Protein AF-A0A945MG89-F1 (afdb_monomer_lite)

Sequence (113 aa):
DLLFLIFNNNDFYAGGWWTMLFALVASAAAIATGIIDDTLIGHLGSVYPLWLNHGLVQLFSCILFLTLFLWRTKDKSIFYDNLKKRVYTATALIGIVILYYGGHLGAELAGRV

Radius of gyration: 16.25 Å; chains: 1; bounding box: 40×23×42 Å

Structure (mmCIF, N/CA/C/O backbone):
data_AF-A0A945MG89-F1
#
_entry.id   AF-A0A945MG89-F1
#
loop_
_atom_site.group_PDB
_atom_site.id
_atom_site.type_symbol
_atom_site.label_atom_id
_atom_site.label_alt_id
_atom_site.label_comp_id
_atom_site.label_asym_id
_atom_site.label_entity_id
_atom_site.label_seq_id
_atom_site.pdbx_PDB_ins_code
_atom_site.Cartn_x
_atom_site.Cartn_y
_atom_site.Cartn_z
_atom_site.occupancy
_atom_site.B_iso_or_equiv
_atom_site.auth_seq_id
_atom_site.auth_comp_id
_atom_site.auth_asym_id
_atom_site.auth_atom_id
_atom_site.pdbx_PDB_model_num
ATOM 1 N N . ASP A 1 1 ? -10.082 -5.544 5.012 1.00 92.12 1 ASP A N 1
ATOM 2 C CA . ASP A 1 1 ? -10.677 -4.371 5.695 1.00 92.12 1 ASP A CA 1
ATOM 3 C C . ASP A 1 1 ? -12.171 -4.218 5.474 1.00 92.12 1 ASP A C 1
ATOM 5 O O . ASP A 1 1 ? -12.888 -4.197 6.463 1.00 92.12 1 ASP A O 1
ATOM 9 N N . LEU A 1 2 ? -12.677 -4.203 4.235 1.00 94.88 2 LEU A N 1
ATOM 10 C CA . LEU A 1 2 ? -14.132 -4.143 3.999 1.00 94.88 2 LEU A CA 1
ATOM 11 C C . LEU A 1 2 ? -14.909 -5.261 4.719 1.00 94.88 2 LEU A C 1
ATOM 13 O O . LEU A 1 2 ? -15.943 -4.989 5.315 1.00 94.88 2 LEU A O 1
ATOM 17 N N . LEU A 1 3 ? -14.373 -6.488 4.757 1.00 96.56 3 LEU A N 1
ATOM 18 C CA . LEU A 1 3 ? -14.975 -7.594 5.515 1.00 96.56 3 LEU A CA 1
ATOM 19 C C . LEU A 1 3 ? -15.111 -7.283 7.014 1.00 96.56 3 LEU A C 1
ATOM 21 O O . LEU A 1 3 ? -16.147 -7.567 7.605 1.00 96.56 3 LEU A O 1
ATOM 25 N N . PHE A 1 4 ? -14.108 -6.644 7.626 1.00 96.31 4 PHE A N 1
ATOM 26 C CA . PHE A 1 4 ? -14.219 -6.190 9.013 1.00 96.31 4 PHE A CA 1
ATOM 27 C C . PHE A 1 4 ? -15.304 -5.118 9.154 1.00 96.31 4 PHE A C 1
ATOM 29 O O . PHE A 1 4 ? -16.110 -5.190 10.069 1.00 96.31 4 PHE A O 1
ATOM 36 N N . LEU A 1 5 ? -15.368 -4.160 8.227 1.00 94.75 5 LEU A N 1
ATOM 37 C CA . LEU A 1 5 ? -16.364 -3.087 8.265 1.00 94.75 5 LEU A CA 1
ATOM 38 C C . LEU A 1 5 ? -17.809 -3.579 8.095 1.00 94.75 5 LEU A C 1
ATOM 40 O O . LEU A 1 5 ? -18.715 -2.962 8.645 1.00 94.75 5 LEU A O 1
ATOM 44 N N . ILE A 1 6 ? -18.022 -4.663 7.344 1.00 96.75 6 ILE A N 1
ATOM 45 C CA . ILE A 1 6 ? -19.347 -5.251 7.098 1.00 96.75 6 ILE A CA 1
ATOM 46 C C . ILE A 1 6 ? -19.760 -6.177 8.247 1.00 96.75 6 ILE A C 1
ATOM 48 O O . ILE A 1 6 ? -20.884 -6.090 8.732 1.00 96.75 6 ILE A O 1
ATOM 52 N N . PHE A 1 7 ? -18.862 -7.065 8.679 1.00 96.88 7 PHE A N 1
ATOM 53 C CA . PHE A 1 7 ? -19.195 -8.138 9.623 1.00 96.88 7 PHE A CA 1
ATOM 54 C C . PHE A 1 7 ? -18.796 -7.844 11.073 1.00 96.88 7 PHE A C 1
ATOM 56 O O . PHE A 1 7 ? -19.182 -8.591 11.967 1.00 96.88 7 PHE A O 1
ATOM 63 N N . ASN A 1 8 ? -18.009 -6.794 11.318 1.00 94.38 8 ASN A N 1
ATOM 64 C CA . ASN A 1 8 ? -17.486 -6.410 12.633 1.00 94.38 8 ASN A CA 1
ATOM 65 C C . ASN A 1 8 ? -16.802 -7.564 13.402 1.00 94.38 8 ASN A C 1
ATOM 67 O O . ASN A 1 8 ? -16.893 -7.657 14.624 1.00 94.38 8 ASN A O 1
ATOM 71 N N . ASN A 1 9 ? -16.124 -8.465 12.681 1.00 95.69 9 ASN A N 1
ATOM 72 C CA . ASN A 1 9 ? -15.406 -9.606 13.255 1.00 95.69 9 ASN A CA 1
ATOM 73 C C . ASN A 1 9 ? -13.893 -9.326 13.322 1.00 95.69 9 ASN A C 1
ATOM 75 O O . ASN A 1 9 ? -13.251 -9.078 12.298 1.00 95.69 9 ASN A O 1
ATOM 79 N N . ASN A 1 10 ? -13.316 -9.426 14.522 1.00 93.94 10 ASN A N 1
ATOM 80 C CA . ASN A 1 10 ? -11.894 -9.191 14.787 1.00 93.94 10 ASN A CA 1
ATOM 81 C C . ASN A 1 10 ? -10.939 -10.101 13.992 1.00 93.94 10 ASN A C 1
ATOM 83 O O . ASN A 1 10 ? -9.811 -9.690 13.722 1.00 93.94 10 ASN A O 1
ATOM 87 N N . ASP A 1 11 ? -11.378 -11.272 13.533 1.00 97.06 11 ASP A N 1
ATOM 88 C CA . ASP A 1 11 ? -10.574 -12.126 12.654 1.00 97.06 11 ASP A CA 1
ATOM 89 C C . ASP A 1 11 ? -10.355 -11.464 11.289 1.00 97.06 11 ASP A C 1
ATOM 91 O O . ASP A 1 11 ? -9.245 -11.475 10.758 1.00 97.06 11 ASP A O 1
ATOM 95 N N . PHE A 1 12 ? -11.371 -10.786 10.739 1.00 96.88 12 PHE A N 1
ATOM 96 C CA . PHE A 1 12 ? -11.215 -9.993 9.514 1.00 96.88 12 PHE A CA 1
ATOM 97 C C . PHE A 1 12 ? -10.364 -8.745 9.739 1.00 96.88 12 PHE A C 1
ATOM 99 O O . PHE A 1 12 ? -9.691 -8.285 8.810 1.00 96.88 12 PHE A O 1
ATOM 106 N N . TYR A 1 13 ? -10.367 -8.200 10.960 1.00 94.69 13 TYR A N 1
ATOM 107 C CA . TYR A 1 13 ? -9.440 -7.139 11.334 1.00 94.69 13 TYR A CA 1
ATOM 108 C C . TYR A 1 13 ? -8.002 -7.663 11.283 1.00 94.69 13 TYR A C 1
ATOM 110 O O . TYR A 1 13 ? -7.181 -7.122 10.546 1.00 94.69 13 TYR A O 1
ATOM 118 N N . ALA A 1 14 ? -7.693 -8.747 11.996 1.00 96.19 14 ALA A N 1
ATOM 119 C CA . ALA A 1 14 ? -6.361 -9.346 11.987 1.00 96.19 14 ALA A CA 1
ATOM 120 C C . ALA A 1 14 ? -5.940 -9.779 10.571 1.00 96.19 14 ALA A C 1
ATOM 122 O O . ALA A 1 14 ? -4.842 -9.449 10.123 1.00 96.19 14 ALA A O 1
ATOM 123 N N . GLY A 1 15 ? -6.835 -10.431 9.826 1.00 97.50 15 GLY A N 1
ATOM 124 C CA . GLY A 1 15 ? -6.593 -10.878 8.456 1.00 97.50 15 GLY A CA 1
ATOM 125 C C . GLY A 1 15 ? -6.267 -9.733 7.498 1.00 97.50 15 GLY A C 1
ATOM 126 O O . GLY A 1 15 ? -5.343 -9.849 6.694 1.00 97.50 15 GLY A O 1
ATOM 127 N N . GLY A 1 16 ? -6.953 -8.590 7.615 1.00 96.81 16 GLY A N 1
ATOM 128 C CA . GLY A 1 16 ? -6.630 -7.397 6.828 1.00 96.81 16 GLY A CA 1
ATOM 129 C C . GLY A 1 16 ? -5.225 -6.857 7.110 1.00 96.81 16 GLY A C 1
ATOM 130 O O . GLY A 1 16 ? -4.523 -6.459 6.182 1.00 96.81 16 GLY A O 1
ATOM 131 N N . TRP A 1 17 ? -4.788 -6.897 8.372 1.00 97.69 17 TRP A N 1
ATOM 132 C CA . TRP A 1 17 ? -3.443 -6.464 8.754 1.00 97.69 17 TRP A CA 1
ATOM 133 C C . TRP A 1 17 ? -2.369 -7.401 8.186 1.00 97.69 17 TRP A C 1
ATOM 135 O O . TRP A 1 17 ? -1.420 -6.931 7.561 1.00 97.69 17 TRP A O 1
ATOM 145 N N . TRP A 1 18 ? -2.554 -8.720 8.324 1.00 98.38 18 TRP A N 1
ATOM 146 C CA . TRP A 1 18 ? -1.632 -9.719 7.770 1.00 98.38 18 TRP A CA 1
ATOM 147 C C . TRP A 1 18 ? -1.555 -9.659 6.247 1.00 98.38 18 TRP A C 1
ATOM 149 O O . TRP A 1 18 ? -0.462 -9.699 5.691 1.00 98.38 18 TRP A O 1
ATOM 159 N N . THR A 1 19 ? -2.695 -9.491 5.572 1.00 97.94 19 THR A N 1
ATOM 160 C CA . THR A 1 19 ? -2.741 -9.328 4.110 1.00 97.94 19 THR A CA 1
ATOM 161 C C . THR A 1 19 ? -1.887 -8.142 3.669 1.00 97.94 19 THR A C 1
ATOM 163 O O . THR A 1 19 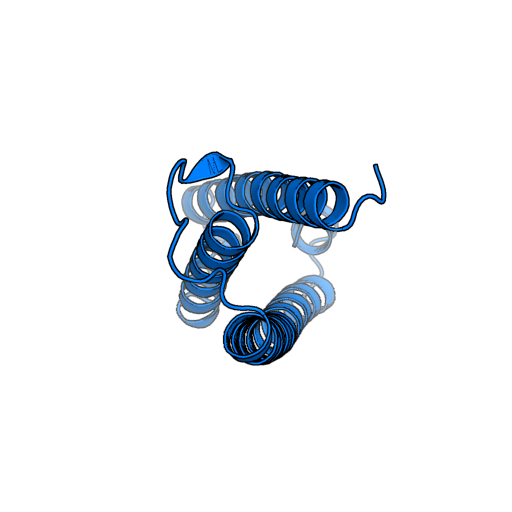? -1.108 -8.259 2.728 1.00 97.94 19 THR A O 1
ATOM 166 N N . MET A 1 20 ? -1.987 -7.011 4.373 1.00 97.75 20 MET A N 1
ATOM 167 C CA . MET A 1 20 ? -1.204 -5.820 4.052 1.00 97.75 20 MET A CA 1
ATOM 168 C C . MET A 1 20 ? 0.295 -6.022 4.306 1.00 97.75 20 MET A C 1
ATOM 170 O O . MET A 1 20 ? 1.104 -5.609 3.479 1.00 97.75 20 MET A O 1
ATOM 174 N N . LEU A 1 21 ? 0.675 -6.705 5.392 1.00 98.50 21 LEU A N 1
ATOM 175 C CA . LEU A 1 21 ? 2.074 -7.053 5.651 1.00 98.50 21 LEU A CA 1
ATOM 176 C C . LEU A 1 21 ? 2.648 -7.942 4.539 1.00 98.50 21 LEU A C 1
ATOM 178 O O . LEU A 1 21 ? 3.704 -7.632 3.992 1.00 98.50 21 LEU A O 1
ATOM 182 N N . PHE A 1 22 ? 1.953 -9.025 4.182 1.00 98.50 22 PHE A N 1
ATOM 183 C CA . PHE A 1 22 ? 2.411 -9.930 3.125 1.00 98.50 22 PHE A CA 1
ATOM 184 C C . PHE A 1 22 ? 2.478 -9.235 1.766 1.00 98.50 22 PHE A C 1
ATOM 186 O O . PHE A 1 22 ? 3.440 -9.450 1.033 1.00 98.50 22 PHE A O 1
ATOM 193 N N . ALA A 1 23 ? 1.521 -8.356 1.456 1.00 97.38 23 ALA A N 1
ATOM 194 C CA . ALA A 1 23 ? 1.568 -7.541 0.249 1.00 97.38 23 ALA A CA 1
ATOM 195 C C . ALA A 1 23 ? 2.809 -6.634 0.220 1.00 97.38 23 ALA A C 1
ATOM 197 O O . ALA A 1 23 ? 3.465 -6.547 -0.809 1.00 97.38 23 ALA A O 1
ATOM 198 N N . LEU A 1 24 ? 3.182 -6.000 1.338 1.00 98.38 24 LEU A N 1
ATOM 199 C CA . LEU A 1 24 ? 4.390 -5.168 1.412 1.00 98.38 24 LEU A CA 1
ATOM 200 C C . LEU A 1 24 ? 5.680 -5.985 1.267 1.00 98.38 24 LEU A C 1
ATOM 202 O O . LEU A 1 24 ? 6.594 -5.553 0.568 1.00 98.38 24 LEU A O 1
ATOM 206 N N . VAL A 1 25 ? 5.750 -7.172 1.877 1.00 98.38 25 VAL A N 1
ATOM 207 C CA . VAL A 1 25 ? 6.892 -8.090 1.711 1.00 98.38 25 VAL A CA 1
ATOM 208 C C . VAL A 1 25 ? 7.009 -8.553 0.256 1.00 98.38 25 VAL A C 1
ATOM 210 O O . VAL A 1 25 ? 8.097 -8.512 -0.317 1.00 98.38 25 VAL A O 1
ATOM 213 N N . ALA A 1 26 ? 5.893 -8.940 -0.366 1.00 97.69 26 ALA A N 1
ATOM 214 C CA . ALA A 1 26 ? 5.858 -9.329 -1.772 1.00 97.69 26 ALA A CA 1
ATOM 215 C C . ALA A 1 26 ? 6.252 -8.164 -2.694 1.00 97.69 26 ALA A C 1
ATOM 217 O O . ALA A 1 26 ? 7.054 -8.352 -3.604 1.00 97.69 26 ALA A O 1
ATOM 218 N N . SER A 1 27 ? 5.764 -6.951 -2.422 1.00 96.19 27 SER A N 1
ATOM 219 C CA . SER A 1 27 ? 6.149 -5.743 -3.157 1.00 96.19 27 SER A CA 1
ATOM 220 C C . SER A 1 27 ? 7.641 -5.448 -3.035 1.00 96.19 27 SER A C 1
ATOM 222 O O . SER A 1 27 ? 8.262 -5.105 -4.033 1.00 96.19 27 SER A O 1
ATOM 224 N N . ALA A 1 28 ? 8.250 -5.629 -1.860 1.00 96.06 28 ALA A N 1
ATOM 225 C CA . ALA A 1 28 ? 9.693 -5.459 -1.700 1.00 96.06 28 ALA A CA 1
ATOM 226 C C . ALA A 1 28 ? 10.487 -6.451 -2.570 1.00 96.06 28 ALA A C 1
ATOM 228 O O . ALA A 1 28 ? 11.446 -6.055 -3.231 1.00 96.06 28 ALA A O 1
ATOM 229 N N . ALA A 1 29 ? 10.059 -7.717 -2.627 1.00 96.25 29 ALA A N 1
ATOM 230 C CA . ALA A 1 29 ? 10.661 -8.713 -3.513 1.00 96.25 29 ALA A CA 1
ATOM 231 C C . ALA A 1 29 ? 10.456 -8.370 -5.002 1.00 96.25 29 ALA A C 1
ATOM 233 O O . ALA A 1 29 ? 11.391 -8.481 -5.795 1.00 96.25 29 ALA A O 1
ATOM 234 N N . ALA A 1 30 ? 9.264 -7.902 -5.382 1.00 93.06 30 ALA A N 1
ATOM 235 C CA . ALA A 1 30 ? 8.959 -7.464 -6.745 1.00 93.06 30 ALA A CA 1
ATOM 236 C C . ALA A 1 30 ? 9.800 -6.245 -7.166 1.00 93.06 30 ALA A C 1
ATOM 238 O O . ALA A 1 30 ? 10.346 -6.220 -8.261 1.00 93.06 30 ALA A O 1
ATOM 239 N N . ILE A 1 31 ? 9.972 -5.262 -6.278 1.00 91.81 31 ILE A N 1
ATOM 240 C CA . ILE A 1 31 ? 10.830 -4.094 -6.520 1.00 91.81 31 ILE A CA 1
ATOM 241 C C . ILE A 1 31 ? 12.288 -4.531 -6.675 1.00 91.81 31 ILE A C 1
ATOM 243 O O . ILE A 1 31 ? 12.952 -4.108 -7.616 1.00 91.81 31 ILE A O 1
ATOM 247 N N . ALA A 1 32 ? 12.791 -5.392 -5.785 1.00 91.62 32 ALA A N 1
ATOM 248 C CA . ALA A 1 32 ? 14.168 -5.873 -5.859 1.00 91.62 32 ALA A CA 1
ATOM 249 C C . ALA A 1 32 ? 14.439 -6.624 -7.172 1.00 91.62 32 ALA A C 1
ATOM 251 O O . ALA A 1 32 ? 15.438 -6.363 -7.836 1.00 91.62 32 ALA A O 1
ATOM 252 N N . THR A 1 33 ? 13.533 -7.520 -7.568 1.00 90.56 33 THR A N 1
ATOM 253 C CA . THR A 1 33 ? 13.649 -8.266 -8.830 1.00 90.56 33 THR A CA 1
ATOM 254 C C . THR A 1 33 ? 13.507 -7.363 -10.054 1.00 90.56 33 THR A C 1
ATOM 256 O O . THR A 1 33 ? 14.291 -7.512 -10.985 1.00 90.56 33 THR A O 1
ATOM 259 N N . GLY A 1 34 ? 12.605 -6.377 -10.027 1.00 86.56 34 GLY A N 1
ATOM 260 C CA . GLY A 1 34 ? 12.481 -5.371 -11.083 1.00 86.56 34 GLY A CA 1
ATOM 261 C C . GLY A 1 34 ? 13.741 -4.517 -11.248 1.00 86.56 34 GLY A C 1
ATOM 262 O O . GLY A 1 34 ? 14.176 -4.294 -12.367 1.00 86.56 34 GLY A O 1
ATOM 263 N N . ILE A 1 35 ? 14.383 -4.101 -10.149 1.00 85.25 35 ILE A N 1
ATOM 264 C CA . ILE A 1 35 ? 15.661 -3.369 -10.206 1.00 85.25 35 ILE A CA 1
ATOM 265 C C . ILE A 1 35 ? 16.769 -4.250 -10.795 1.00 85.25 35 ILE A C 1
ATOM 267 O O . ILE A 1 35 ? 17.549 -3.769 -11.609 1.00 85.25 35 ILE A O 1
ATOM 271 N N . ILE A 1 36 ? 16.853 -5.527 -10.404 1.00 85.69 36 ILE A N 1
ATOM 272 C CA . ILE A 1 36 ? 17.852 -6.457 -10.955 1.00 85.69 36 ILE A CA 1
ATOM 273 C C . ILE A 1 36 ? 17.663 -6.609 -12.470 1.00 85.69 36 ILE A C 1
ATOM 275 O O . ILE A 1 36 ? 18.635 -6.496 -13.215 1.00 85.69 36 ILE A O 1
ATOM 279 N N . ASP A 1 37 ? 16.429 -6.813 -12.927 1.00 82.00 37 ASP A N 1
ATOM 280 C CA . ASP A 1 37 ? 16.106 -6.905 -14.355 1.00 82.00 37 ASP A CA 1
ATOM 281 C C . ASP A 1 37 ? 16.472 -5.611 -15.105 1.00 82.00 37 ASP A C 1
ATOM 283 O O . ASP A 1 37 ? 17.157 -5.631 -16.127 1.00 82.00 37 ASP A O 1
ATOM 287 N N . ASP A 1 38 ? 16.138 -4.459 -14.525 1.00 76.88 38 ASP A N 1
ATOM 288 C CA . ASP A 1 38 ? 16.433 -3.150 -15.106 1.00 76.88 38 ASP A CA 1
ATOM 289 C C . ASP A 1 38 ? 17.948 -2.854 -15.165 1.00 76.88 38 ASP A C 1
ATOM 291 O O . ASP A 1 38 ? 18.443 -2.266 -16.126 1.00 76.88 38 ASP A O 1
ATOM 295 N N . THR A 1 39 ? 18.744 -3.337 -14.202 1.00 70.56 39 THR A N 1
ATOM 296 C CA . THR A 1 39 ? 20.217 -3.248 -14.289 1.00 70.56 39 THR A CA 1
ATOM 297 C C . THR A 1 39 ? 20.816 -4.091 -15.417 1.00 70.56 39 THR A C 1
ATOM 299 O O . THR A 1 39 ? 21.918 -3.785 -15.874 1.00 70.56 39 THR A O 1
ATOM 302 N N . LEU A 1 40 ? 20.110 -5.127 -15.882 1.00 68.62 40 LEU A N 1
ATOM 303 C CA . LEU A 1 40 ? 20.539 -5.981 -16.991 1.00 68.62 40 LEU A CA 1
ATOM 304 C C . LEU A 1 40 ? 20.121 -5.411 -18.356 1.00 68.62 40 LEU A C 1
ATOM 306 O O . LEU A 1 40 ? 20.865 -5.564 -19.324 1.00 68.62 40 LEU A O 1
ATOM 310 N N . ILE A 1 41 ? 18.956 -4.755 -18.435 1.00 63.28 41 ILE A N 1
ATOM 311 C CA . ILE A 1 41 ? 18.343 -4.289 -19.695 1.00 63.28 41 ILE A CA 1
ATOM 312 C C . ILE A 1 41 ? 18.539 -2.771 -19.930 1.00 63.28 41 ILE A C 1
ATOM 314 O O . ILE A 1 41 ? 18.584 -2.322 -21.076 1.00 63.28 41 ILE A O 1
ATOM 318 N N . GLY A 1 42 ? 18.760 -1.974 -18.877 1.00 56.03 42 GLY A N 1
ATOM 319 C CA . GLY A 1 42 ? 19.178 -0.569 -18.951 1.00 56.03 42 GLY A CA 1
ATOM 320 C C . GLY A 1 42 ? 18.049 0.434 -19.220 1.00 56.03 42 GLY A C 1
ATOM 321 O O . GLY A 1 42 ? 18.109 1.183 -20.196 1.00 56.03 42 GLY A O 1
ATOM 322 N N . HIS A 1 43 ? 17.009 0.476 -18.384 1.00 60.78 43 HIS A N 1
ATOM 323 C CA . HIS A 1 43 ? 15.818 1.335 -18.533 1.00 60.78 43 HIS A CA 1
ATOM 324 C C . HIS A 1 43 ? 15.580 2.342 -17.386 1.00 60.78 43 HIS A C 1
ATOM 326 O O . HIS A 1 43 ? 14.768 3.260 -17.563 1.00 60.78 43 HIS A O 1
ATOM 332 N N . LEU A 1 44 ? 16.351 2.283 -16.288 1.00 55.31 44 LEU A N 1
ATOM 333 C CA . LEU A 1 44 ? 16.274 3.187 -15.115 1.00 55.31 44 LEU A CA 1
ATOM 334 C C . LEU A 1 44 ? 16.291 4.702 -15.431 1.00 55.31 44 LEU A C 1
ATOM 336 O O . LEU A 1 44 ? 15.971 5.520 -14.569 1.00 55.31 44 LEU A O 1
ATOM 340 N N . GLY A 1 45 ? 16.679 5.108 -16.644 1.00 57.41 45 GLY A N 1
ATOM 341 C CA . GLY A 1 45 ? 16.796 6.512 -17.047 1.00 57.41 45 GLY A CA 1
ATOM 342 C C . GLY A 1 45 ? 15.498 7.197 -17.502 1.00 57.41 45 GLY A C 1
ATOM 343 O O . GLY A 1 45 ? 15.453 8.426 -17.515 1.00 57.41 45 GLY A O 1
ATOM 344 N N . SER A 1 46 ? 14.439 6.461 -17.868 1.00 65.25 46 SER A N 1
ATOM 345 C CA . SER A 1 46 ? 13.205 7.048 -18.439 1.00 65.25 46 SER A CA 1
ATOM 346 C C . SER A 1 46 ? 12.060 7.156 -17.420 1.00 65.25 46 SER A C 1
ATOM 348 O O . SER A 1 46 ? 10.971 6.605 -17.557 1.00 65.25 46 SER A O 1
ATOM 350 N N . VAL A 1 47 ? 12.303 7.904 -16.346 1.00 66.62 47 VAL A N 1
ATOM 351 C CA . VAL A 1 47 ? 11.313 8.149 -15.277 1.00 66.62 47 VAL A CA 1
ATOM 352 C C . VAL A 1 47 ? 10.238 9.184 -15.651 1.00 66.62 47 VAL A C 1
ATOM 354 O O . VAL A 1 47 ? 9.346 9.471 -14.857 1.00 66.62 47 VAL A O 1
ATOM 357 N N . TYR A 1 48 ? 10.278 9.738 -16.864 1.00 67.56 48 TYR A N 1
ATOM 358 C CA . TYR A 1 48 ? 9.289 10.695 -17.359 1.00 67.56 48 TYR A CA 1
ATOM 359 C C . TYR A 1 48 ? 8.589 10.146 -18.610 1.00 67.56 48 TYR A C 1
ATOM 361 O O . TYR A 1 48 ? 9.291 9.669 -19.502 1.00 67.56 48 TYR A O 1
ATOM 369 N N . PRO A 1 49 ? 7.250 10.252 -18.728 1.00 78.44 49 PRO A N 1
ATOM 370 C CA . PRO A 1 49 ? 6.297 10.898 -17.811 1.00 78.44 49 PRO A CA 1
ATOM 371 C C . PRO A 1 49 ? 5.956 10.045 -16.577 1.00 78.44 49 PRO A C 1
ATOM 373 O O . PRO A 1 49 ? 5.722 8.845 -16.692 1.00 78.44 49 PRO A O 1
ATOM 376 N N . LEU A 1 50 ? 5.853 10.681 -15.401 1.00 75.00 50 LEU A N 1
ATOM 377 C CA . LEU A 1 50 ? 5.721 10.001 -14.096 1.00 75.00 50 LEU A CA 1
ATOM 378 C C . LEU A 1 50 ? 4.560 8.990 -14.021 1.00 75.00 50 LEU A C 1
ATOM 380 O O . LEU A 1 50 ? 4.719 7.922 -13.442 1.00 75.00 50 LEU A O 1
ATOM 384 N N . TRP A 1 51 ? 3.405 9.317 -14.608 1.00 85.31 51 TRP A N 1
ATOM 385 C CA . TRP A 1 51 ? 2.201 8.474 -14.564 1.00 85.31 51 TRP A CA 1
ATOM 386 C C . TRP A 1 51 ? 2.130 7.426 -15.672 1.00 85.31 51 TRP A C 1
ATOM 388 O O . TRP A 1 51 ? 1.219 6.616 -15.660 1.00 85.31 51 TRP A O 1
ATOM 398 N N . LEU A 1 52 ? 3.070 7.442 -16.615 1.00 85.00 52 LEU A N 1
ATOM 399 C CA . LEU A 1 52 ? 3.161 6.453 -17.692 1.00 85.00 52 LEU A CA 1
ATOM 400 C C . LEU A 1 52 ? 4.283 5.440 -17.440 1.00 85.00 52 LEU A C 1
ATOM 402 O O . LEU A 1 52 ? 4.369 4.420 -18.115 1.00 85.00 52 LEU A O 1
ATOM 406 N N . ASN A 1 53 ? 5.128 5.689 -16.439 1.00 87.81 53 ASN A N 1
ATOM 407 C CA . ASN A 1 53 ? 6.140 4.744 -16.003 1.00 87.81 53 ASN A CA 1
ATOM 408 C C . ASN A 1 53 ? 5.539 3.776 -14.969 1.00 87.81 53 ASN A C 1
ATOM 410 O O . ASN A 1 53 ? 5.278 4.155 -13.824 1.00 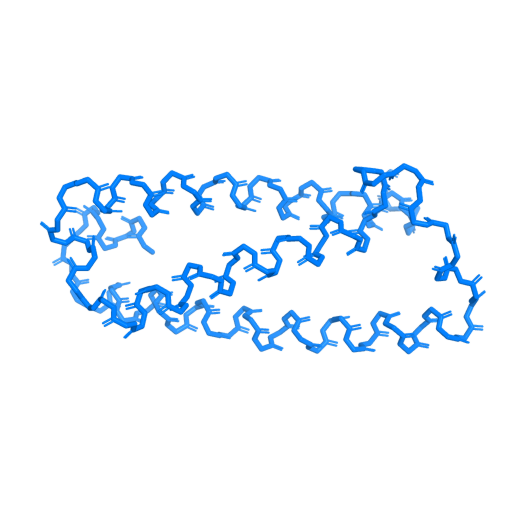87.81 53 ASN A O 1
ATOM 414 N N . HIS A 1 54 ? 5.345 2.516 -15.369 1.00 89.56 54 HIS A N 1
ATOM 415 C CA . HIS A 1 54 ? 4.746 1.493 -14.506 1.00 89.56 54 HIS A CA 1
ATOM 416 C C . HIS A 1 54 ? 5.495 1.338 -13.168 1.00 89.56 54 HIS A C 1
ATOM 418 O O . HIS A 1 54 ? 4.863 1.263 -12.117 1.00 89.56 54 HIS A O 1
ATOM 424 N N . GLY A 1 55 ? 6.834 1.351 -13.192 1.00 88.62 55 GLY A N 1
ATOM 425 C CA . GLY A 1 55 ? 7.675 1.155 -12.013 1.00 88.62 55 GLY A CA 1
ATOM 426 C C . GLY A 1 55 ? 7.497 2.274 -10.990 1.00 88.62 55 GLY A C 1
ATOM 427 O O . GLY A 1 55 ? 7.351 2.008 -9.798 1.00 88.62 55 GLY A O 1
ATOM 428 N N . LEU A 1 56 ? 7.413 3.525 -11.449 1.00 89.44 56 LEU A N 1
ATOM 429 C CA . LEU A 1 56 ? 7.119 4.668 -10.585 1.00 89.44 56 LEU A CA 1
ATOM 430 C C . LEU A 1 56 ? 5.722 4.607 -9.977 1.00 89.44 56 LEU A C 1
ATOM 432 O O . LEU A 1 56 ? 5.575 4.832 -8.775 1.00 89.44 56 LEU A O 1
ATOM 436 N N . VAL A 1 57 ? 4.704 4.288 -10.779 1.00 93.12 57 VAL A N 1
ATOM 437 C CA . VAL A 1 57 ? 3.330 4.132 -10.280 1.00 93.12 57 VAL A CA 1
ATOM 438 C C . VAL A 1 57 ? 3.270 3.008 -9.237 1.00 93.12 57 VAL A C 1
ATOM 440 O O . VAL A 1 57 ? 2.647 3.166 -8.182 1.00 93.12 57 VAL A O 1
ATOM 443 N N . GLN A 1 58 ? 3.995 1.911 -9.469 1.00 93.12 58 GLN A N 1
ATOM 444 C CA . GLN A 1 58 ? 4.070 0.782 -8.549 1.00 93.12 58 GLN A CA 1
ATOM 445 C C . GLN A 1 58 ? 4.789 1.151 -7.243 1.00 93.12 58 GLN A C 1
ATOM 447 O O . GLN A 1 58 ? 4.275 0.860 -6.161 1.00 93.12 58 GLN A O 1
ATOM 452 N N . LEU A 1 59 ? 5.919 1.862 -7.313 1.00 93.44 59 LEU A N 1
ATOM 453 C CA . LEU A 1 59 ? 6.627 2.383 -6.138 1.00 93.44 59 LEU A CA 1
ATOM 454 C C . LEU A 1 59 ? 5.756 3.352 -5.336 1.00 93.44 59 LEU A C 1
ATOM 456 O O . LEU A 1 59 ? 5.675 3.236 -4.112 1.00 93.44 59 LEU A O 1
ATOM 460 N N . PHE A 1 60 ? 5.057 4.262 -6.014 1.00 94.69 60 PHE A N 1
ATOM 461 C CA . PHE A 1 60 ? 4.124 5.184 -5.375 1.00 94.69 60 PHE A CA 1
ATOM 462 C C . PHE A 1 60 ? 3.016 4.428 -4.630 1.00 94.69 60 PHE A C 1
ATOM 464 O O . PHE A 1 60 ? 2.756 4.710 -3.458 1.00 94.69 60 PHE A O 1
ATOM 471 N N . SER A 1 61 ? 2.406 3.420 -5.267 1.00 96.31 61 SER A N 1
ATOM 472 C CA . SER A 1 61 ? 1.383 2.586 -4.625 1.00 96.31 61 SER A CA 1
ATOM 473 C C . SER A 1 61 ? 1.937 1.839 -3.402 1.00 96.31 61 SER A C 1
ATOM 475 O O . SER A 1 61 ? 1.295 1.812 -2.350 1.00 96.31 61 SER A O 1
ATOM 477 N N . CYS A 1 62 ? 3.164 1.314 -3.488 1.00 97.12 62 CYS A N 1
ATOM 478 C CA . CYS A 1 62 ? 3.830 0.626 -2.386 1.00 97.12 62 CYS A CA 1
ATOM 479 C C . CYS A 1 62 ? 4.075 1.566 -1.197 1.00 97.12 62 CYS A C 1
ATOM 481 O O . CYS A 1 62 ? 3.795 1.196 -0.057 1.00 97.12 62 CYS A O 1
ATOM 483 N N . ILE A 1 63 ? 4.548 2.793 -1.444 1.00 97.88 63 ILE A N 1
ATOM 484 C CA . ILE A 1 63 ? 4.750 3.808 -0.399 1.00 97.88 63 ILE A CA 1
ATOM 485 C C . ILE A 1 63 ? 3.417 4.176 0.257 1.00 97.88 63 ILE A C 1
ATOM 487 O O . ILE A 1 63 ? 3.336 4.219 1.484 1.00 97.88 63 ILE A O 1
ATOM 491 N N . LEU A 1 64 ? 2.357 4.378 -0.532 1.00 98.19 64 LEU A N 1
ATOM 492 C CA . LEU A 1 64 ? 1.019 4.674 -0.017 1.00 98.19 64 LEU A CA 1
ATOM 493 C C . LEU A 1 64 ? 0.530 3.565 0.926 1.00 98.19 64 LEU A C 1
ATOM 495 O O . LEU A 1 64 ? 0.112 3.849 2.053 1.00 98.19 64 LEU A O 1
ATOM 499 N N . PHE A 1 65 ? 0.622 2.298 0.509 1.00 98.44 65 PHE A N 1
ATOM 500 C CA . PHE A 1 65 ? 0.226 1.172 1.357 1.00 98.44 65 PHE A CA 1
ATOM 501 C C . PHE A 1 65 ? 1.143 0.991 2.568 1.00 98.44 65 PHE A C 1
ATOM 503 O O . PHE A 1 65 ? 0.650 0.642 3.640 1.00 98.44 65 PHE A O 1
ATOM 510 N N . LEU A 1 66 ? 2.438 1.295 2.455 1.00 98.69 66 LEU A N 1
ATOM 511 C CA . LEU A 1 66 ? 3.355 1.303 3.593 1.00 98.69 66 LEU A CA 1
ATOM 512 C C . LEU A 1 66 ? 2.938 2.360 4.622 1.00 98.69 66 LEU A C 1
ATOM 514 O O . LEU A 1 66 ? 2.868 2.062 5.813 1.00 98.69 66 LEU A O 1
ATOM 518 N N . THR A 1 67 ? 2.598 3.575 4.189 1.00 98.56 67 THR A N 1
ATOM 519 C CA . THR A 1 67 ? 2.104 4.630 5.083 1.00 98.56 67 THR A CA 1
ATOM 520 C C . THR A 1 67 ? 0.808 4.215 5.779 1.00 98.56 67 THR A C 1
ATOM 522 O O . THR A 1 67 ? 0.699 4.370 6.998 1.00 98.56 67 THR A O 1
ATOM 525 N N . LEU A 1 68 ? -0.152 3.633 5.049 1.00 98.38 68 LEU A N 1
ATOM 526 C CA . LEU A 1 68 ? -1.386 3.102 5.641 1.00 98.38 68 LEU A CA 1
ATOM 527 C C . LEU A 1 68 ? -1.090 1.985 6.650 1.00 98.38 68 LEU A C 1
ATOM 529 O O . LEU A 1 68 ? -1.636 1.985 7.754 1.00 98.38 68 LEU A O 1
ATOM 533 N N . PHE A 1 69 ? -0.202 1.055 6.311 1.00 98.50 69 PHE A N 1
ATOM 534 C CA . PHE A 1 69 ? 0.186 -0.037 7.196 1.00 98.50 69 PHE A CA 1
ATOM 535 C C . PHE A 1 69 ? 0.834 0.472 8.486 1.00 98.50 69 PHE A C 1
ATOM 537 O O . PHE A 1 69 ? 0.460 0.042 9.581 1.00 98.50 69 PHE A O 1
ATOM 544 N N . LEU A 1 70 ? 1.757 1.432 8.382 1.00 98.50 70 LEU A N 1
ATOM 545 C CA . LEU A 1 70 ? 2.399 2.063 9.534 1.00 98.50 70 LEU A CA 1
ATOM 546 C C . LEU A 1 70 ? 1.384 2.812 10.402 1.00 98.50 70 LEU A C 1
ATOM 548 O O . LEU A 1 70 ? 1.426 2.685 11.626 1.00 98.50 70 LEU A O 1
ATOM 552 N N . TRP A 1 71 ? 0.456 3.554 9.792 1.00 98.19 71 TRP A N 1
ATOM 553 C CA . TRP A 1 71 ? -0.594 4.257 10.527 1.00 98.19 71 TRP A CA 1
ATOM 554 C C . TRP A 1 71 ? -1.477 3.276 11.299 1.00 98.19 71 TRP A C 1
ATOM 556 O O . TRP A 1 71 ? -1.622 3.410 12.513 1.00 98.19 71 TRP A O 1
ATOM 566 N N . ARG A 1 72 ? -1.980 2.233 10.634 1.00 96.75 72 ARG A N 1
ATOM 567 C CA . ARG A 1 72 ? -2.801 1.191 11.262 1.00 96.75 72 ARG A CA 1
ATOM 568 C C . ARG A 1 72 ? -2.066 0.434 12.371 1.00 96.75 72 ARG A C 1
ATOM 570 O O . ARG A 1 72 ? -2.672 0.059 13.369 1.00 96.75 72 ARG A O 1
ATOM 577 N N . THR A 1 73 ? -0.772 0.180 12.197 1.00 97.44 73 THR A N 1
ATOM 578 C CA . THR A 1 73 ? 0.033 -0.546 13.191 1.00 97.44 73 THR A CA 1
ATOM 579 C C . THR A 1 73 ? 0.260 0.292 14.448 1.00 97.44 73 THR A C 1
ATOM 581 O O . THR A 1 73 ? 0.242 -0.246 15.555 1.00 97.44 73 THR A O 1
ATOM 584 N N . LYS A 1 74 ? 0.428 1.612 14.290 1.00 97.81 74 LYS A N 1
ATOM 585 C CA . LYS A 1 74 ? 0.555 2.556 15.409 1.00 97.81 74 LYS A CA 1
ATOM 586 C C . LYS A 1 74 ? -0.783 2.823 16.097 1.00 97.81 74 LYS A C 1
ATOM 588 O O . LYS A 1 74 ? -0.836 2.858 17.321 1.00 97.81 74 LYS A O 1
ATOM 593 N N . ASP A 1 75 ? -1.854 2.994 15.327 1.00 96.69 75 ASP A N 1
ATOM 594 C CA . ASP A 1 75 ? -3.197 3.267 15.837 1.00 96.69 75 ASP A CA 1
ATOM 595 C C . ASP A 1 75 ? -4.120 2.060 15.634 1.00 96.69 75 ASP A C 1
ATOM 597 O O . ASP A 1 75 ? -4.850 1.949 14.648 1.00 96.69 75 ASP A O 1
ATOM 601 N N . LYS A 1 76 ? -4.135 1.160 16.622 1.00 91.94 76 LYS A N 1
ATOM 602 C CA . LYS A 1 76 ? -5.018 -0.020 16.621 1.00 91.94 76 LYS A CA 1
ATOM 603 C C . LYS A 1 76 ? -6.508 0.338 16.717 1.00 91.94 76 LYS A C 1
ATOM 605 O O . LYS A 1 76 ? -7.350 -0.535 16.527 1.00 91.94 76 LYS A O 1
ATOM 610 N N . SER A 1 77 ? -6.840 1.596 17.014 1.00 92.94 77 SER A N 1
ATOM 611 C CA . SER A 1 77 ? -8.216 2.083 17.122 1.00 92.94 77 SER A CA 1
ATOM 612 C C . SER A 1 77 ? -8.733 2.741 15.835 1.00 92.94 77 SER A C 1
ATOM 614 O O . SER A 1 77 ? -9.863 3.224 15.805 1.00 92.94 77 SER A O 1
ATOM 616 N N . ILE A 1 78 ? -7.941 2.733 14.754 1.00 95.12 78 ILE A N 1
ATOM 617 C CA . ILE A 1 78 ? -8.191 3.499 13.521 1.00 95.12 78 ILE A CA 1
ATOM 618 C C . ILE A 1 78 ? -9.578 3.275 12.900 1.00 95.12 78 ILE A C 1
ATOM 620 O O . ILE A 1 78 ? -10.135 4.185 12.293 1.00 95.12 78 ILE A O 1
ATOM 624 N N . PHE A 1 79 ? -10.161 2.087 13.077 1.00 94.50 79 PHE A N 1
ATOM 625 C CA . PHE A 1 79 ? -11.484 1.755 12.549 1.00 94.50 79 PHE A CA 1
ATOM 626 C C . PHE A 1 79 ? -12.654 2.054 13.507 1.00 94.50 79 PHE A C 1
ATOM 628 O O . PHE A 1 79 ? -13.812 2.009 13.086 1.00 94.50 79 PHE A O 1
ATOM 635 N N . TYR A 1 80 ? -12.375 2.390 14.767 1.00 92.06 80 TYR A N 1
ATOM 636 C CA . TYR A 1 80 ? -13.384 2.771 15.762 1.00 92.06 80 TYR A CA 1
ATOM 637 C C . TYR A 1 80 ? -13.662 4.282 15.758 1.00 92.06 80 TYR A C 1
ATOM 639 O O . TYR A 1 80 ? -14.754 4.708 16.122 1.00 92.06 80 TYR A O 1
ATOM 647 N N . ASP A 1 81 ? -12.720 5.090 15.267 1.00 95.94 81 ASP A N 1
ATOM 648 C CA . ASP A 1 81 ? -12.939 6.509 14.980 1.00 95.94 81 ASP A CA 1
ATOM 649 C C . ASP A 1 81 ? -13.568 6.693 13.588 1.00 95.94 81 ASP A C 1
ATOM 651 O O . ASP A 1 81 ? -13.070 6.180 12.583 1.00 95.94 81 ASP A O 1
ATOM 655 N N . ASN A 1 82 ? -14.675 7.436 13.505 1.00 95.31 82 ASN A N 1
ATOM 656 C CA . ASN A 1 82 ? -15.423 7.589 12.256 1.00 95.31 82 ASN A CA 1
ATOM 657 C C . ASN A 1 82 ? -14.662 8.352 11.165 1.00 95.31 82 ASN A C 1
ATOM 659 O O . ASN A 1 82 ? -14.805 8.006 9.990 1.00 95.31 82 ASN A O 1
ATOM 663 N N . LEU A 1 83 ? -13.877 9.370 11.522 1.00 96.75 83 LEU A N 1
ATOM 664 C CA . LEU A 1 83 ? -13.113 10.145 10.550 1.00 96.75 83 LEU A CA 1
ATOM 665 C C . LEU A 1 83 ? -11.913 9.333 10.063 1.00 96.75 83 LEU A C 1
ATOM 667 O O . LEU A 1 83 ? -11.744 9.168 8.855 1.00 96.75 83 LEU A O 1
ATOM 671 N N . LYS A 1 84 ? -11.131 8.762 10.986 1.00 97.31 84 LYS A N 1
ATOM 672 C CA . LYS A 1 84 ? -9.959 7.941 10.649 1.00 97.31 84 LYS A CA 1
ATOM 673 C C . LYS A 1 84 ? -10.349 6.740 9.798 1.00 97.31 84 LYS A C 1
ATOM 675 O O . LYS A 1 84 ? -9.734 6.521 8.760 1.00 97.31 84 LYS A O 1
ATOM 680 N N . LYS A 1 85 ? -11.423 6.030 10.162 1.00 96.69 85 LYS A N 1
ATOM 681 C CA . LYS A 1 85 ? -11.990 4.926 9.373 1.00 96.69 85 LYS A CA 1
ATOM 682 C C . LYS A 1 85 ? -12.285 5.345 7.936 1.00 96.69 85 LYS A C 1
ATOM 684 O O . LYS A 1 85 ? -11.909 4.632 7.006 1.00 96.69 85 LYS A O 1
ATOM 689 N N . ARG A 1 86 ? -12.973 6.479 7.74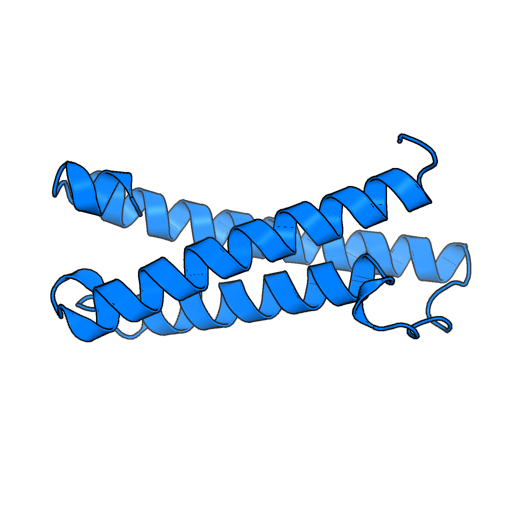7 1.00 97.25 86 ARG A N 1
ATOM 690 C CA . ARG A 1 86 ? -13.350 6.983 6.416 1.00 97.25 86 ARG A CA 1
ATOM 691 C C . ARG A 1 86 ? -12.121 7.353 5.597 1.00 97.25 86 ARG A C 1
ATOM 693 O O . ARG A 1 86 ? -12.004 6.887 4.470 1.00 97.25 86 ARG A O 1
ATOM 700 N N . VAL A 1 87 ? -11.203 8.126 6.176 1.00 98.00 87 VAL A N 1
ATOM 701 C CA . VAL A 1 87 ? -9.963 8.549 5.510 1.00 98.00 87 VAL A CA 1
ATOM 702 C C . VAL A 1 87 ? -9.114 7.336 5.141 1.00 98.00 87 VAL A C 1
ATOM 704 O O . VAL A 1 87 ? -8.731 7.192 3.988 1.00 98.00 87 VAL A O 1
ATOM 707 N N . TYR A 1 88 ? -8.885 6.421 6.083 1.00 98.06 88 TYR A N 1
ATOM 708 C CA . TYR A 1 88 ? -8.114 5.205 5.844 1.00 98.06 88 TYR A CA 1
ATOM 709 C C . TYR A 1 88 ? -8.711 4.365 4.711 1.00 98.06 88 TYR A C 1
ATOM 711 O O . TYR A 1 88 ? -8.006 3.985 3.779 1.00 98.06 88 TYR A O 1
ATOM 719 N N . THR A 1 89 ? -10.022 4.112 4.764 1.00 97.31 89 THR A N 1
ATOM 720 C CA . THR A 1 89 ? -10.706 3.265 3.777 1.00 97.31 89 THR A CA 1
ATOM 721 C C . THR A 1 89 ? -10.731 3.921 2.397 1.00 97.31 89 THR A C 1
ATOM 723 O O . THR A 1 89 ? -10.457 3.250 1.408 1.00 97.31 89 THR A O 1
ATOM 726 N N . ALA A 1 90 ? -11.007 5.226 2.312 1.00 97.81 90 ALA A N 1
ATOM 727 C CA . ALA A 1 90 ? -11.002 5.954 1.045 1.00 97.81 90 ALA A CA 1
ATOM 728 C C . ALA A 1 90 ? -9.605 5.975 0.409 1.00 97.81 90 ALA A C 1
ATOM 730 O O . ALA A 1 90 ? -9.462 5.645 -0.767 1.00 97.81 90 ALA A O 1
ATOM 731 N N . THR A 1 91 ? -8.566 6.280 1.192 1.00 98.19 91 THR A N 1
ATOM 732 C CA . THR A 1 91 ? -7.178 6.263 0.713 1.00 98.19 91 THR A CA 1
ATOM 733 C C . THR A 1 91 ? -6.757 4.864 0.270 1.00 98.19 91 THR A C 1
ATOM 735 O O . THR A 1 91 ? -6.114 4.731 -0.767 1.00 98.19 91 THR A O 1
ATOM 738 N N . ALA A 1 92 ? -7.155 3.812 0.995 1.00 97.81 92 ALA A N 1
ATOM 739 C CA . ALA A 1 92 ? -6.885 2.434 0.593 1.00 97.81 92 ALA A CA 1
ATOM 740 C C . ALA A 1 92 ? -7.554 2.087 -0.747 1.00 97.81 92 ALA A C 1
ATOM 742 O O . ALA A 1 92 ? -6.900 1.522 -1.617 1.00 97.81 92 ALA A O 1
ATOM 743 N N . LEU A 1 93 ? -8.823 2.461 -0.948 1.00 97.62 93 LEU A N 1
ATOM 744 C CA . LEU A 1 93 ? -9.538 2.226 -2.210 1.00 97.62 93 LEU A CA 1
ATOM 745 C C . LEU A 1 93 ? -8.887 2.961 -3.390 1.00 97.62 93 LEU A C 1
ATOM 747 O O . LEU A 1 93 ? -8.692 2.361 -4.444 1.00 97.62 93 LEU A O 1
ATOM 751 N N . ILE A 1 94 ? -8.495 4.225 -3.203 1.00 97.88 94 ILE A N 1
ATOM 752 C CA . ILE A 1 94 ? -7.737 4.985 -4.211 1.00 97.88 94 ILE A CA 1
ATOM 753 C C . ILE A 1 94 ? -6.400 4.292 -4.501 1.00 97.88 94 ILE A C 1
ATOM 755 O O . ILE A 1 94 ? -6.037 4.111 -5.661 1.00 97.88 94 ILE A O 1
ATOM 759 N N . GLY A 1 95 ? -5.696 3.843 -3.459 1.00 97.69 95 GLY A N 1
ATOM 760 C CA . GLY A 1 95 ? -4.452 3.087 -3.586 1.00 97.69 95 GLY A CA 1
ATOM 761 C C . GLY A 1 95 ? -4.607 1.813 -4.416 1.00 97.69 95 GLY A C 1
ATOM 762 O O . GLY A 1 95 ? -3.739 1.519 -5.231 1.00 97.69 95 GLY A O 1
ATOM 763 N N . ILE A 1 96 ? -5.726 1.090 -4.273 1.00 97.25 96 ILE A N 1
ATOM 764 C CA . ILE A 1 96 ? -6.030 -0.095 -5.092 1.00 97.25 96 ILE A CA 1
ATOM 765 C C . ILE A 1 96 ? -6.174 0.297 -6.566 1.00 97.25 96 ILE A C 1
ATOM 767 O O . ILE A 1 96 ? -5.593 -0.363 -7.420 1.00 97.25 96 ILE A O 1
ATOM 771 N N . VAL A 1 97 ? -6.898 1.374 -6.883 1.00 97.81 97 VAL A N 1
ATOM 772 C CA . VAL A 1 97 ? -7.047 1.840 -8.276 1.00 97.81 97 VAL A CA 1
ATOM 773 C C . VAL A 1 97 ? -5.686 2.176 -8.890 1.00 97.81 97 VAL A C 1
ATOM 775 O O . VAL A 1 97 ? -5.389 1.738 -9.999 1.00 97.81 97 VAL A O 1
ATOM 778 N N . ILE A 1 98 ? -4.835 2.895 -8.153 1.00 97.25 98 ILE A N 1
ATOM 779 C CA . ILE A 1 98 ? -3.485 3.256 -8.610 1.00 97.25 98 ILE A CA 1
ATOM 780 C C . ILE A 1 98 ? -2.615 2.006 -8.803 1.00 97.25 98 ILE A C 1
ATOM 782 O O . ILE A 1 98 ? -1.909 1.906 -9.802 1.00 97.25 98 ILE A O 1
ATOM 786 N N . LEU A 1 99 ? -2.698 1.037 -7.888 1.00 96.62 99 LEU A N 1
ATOM 787 C CA . LEU A 1 99 ? -1.992 -0.242 -7.988 1.00 96.62 99 LEU A CA 1
ATOM 788 C C . LEU A 1 99 ? -2.395 -1.018 -9.252 1.00 96.62 99 LEU A C 1
ATOM 790 O O . LEU A 1 99 ? -1.532 -1.511 -9.974 1.00 96.62 99 LEU A O 1
ATOM 794 N N . TYR A 1 100 ? -3.697 -1.107 -9.542 1.00 96.62 100 TYR A N 1
ATOM 795 C CA . TYR A 1 100 ? -4.189 -1.768 -10.755 1.00 96.62 100 TYR A CA 1
ATOM 796 C C . TYR A 1 100 ? -3.741 -1.045 -12.024 1.00 96.62 100 TYR A C 1
ATOM 798 O O . TYR A 1 100 ? -3.352 -1.696 -12.991 1.00 96.62 100 TYR A O 1
ATOM 806 N N . TYR A 1 101 ? -3.755 0.287 -12.015 1.00 96.56 101 TYR A N 1
ATOM 807 C CA . TYR A 1 101 ? -3.265 1.080 -13.136 1.00 96.56 101 TYR A CA 1
ATOM 808 C C . TYR A 1 101 ? -1.763 0.867 -13.385 1.00 96.56 101 TYR A C 1
ATOM 810 O O . TYR A 1 101 ? -1.364 0.627 -14.521 1.00 96.56 101 TYR A O 1
ATOM 818 N N . GLY A 1 102 ? -0.937 0.850 -12.333 1.00 93.88 102 GLY A N 1
ATOM 819 C CA . GLY A 1 102 ? 0.485 0.505 -12.441 1.00 93.88 102 GLY A CA 1
ATOM 820 C C . GLY A 1 102 ? 0.708 -0.894 -13.023 1.00 93.88 102 GLY A C 1
ATOM 821 O O . GLY A 1 102 ? 1.536 -1.072 -13.914 1.00 93.88 102 GLY A O 1
ATOM 822 N N . GLY A 1 103 ? -0.092 -1.875 -12.594 1.00 93.38 103 GLY A N 1
ATOM 823 C CA . GLY A 1 103 ? -0.080 -3.225 -13.164 1.00 93.38 103 GLY A CA 1
ATOM 824 C C . GLY A 1 103 ? -0.474 -3.269 -14.646 1.00 93.38 103 GLY A C 1
ATOM 825 O O . GLY A 1 103 ? 0.149 -3.994 -15.418 1.00 93.38 103 GLY A O 1
ATOM 826 N N . HIS A 1 104 ? -1.463 -2.471 -15.059 1.00 95.12 104 HIS A N 1
ATOM 827 C CA . HIS A 1 104 ? -1.864 -2.345 -16.462 1.00 95.12 104 HIS A CA 1
ATOM 828 C C . HIS A 1 104 ? -0.730 -1.791 -17.334 1.00 95.12 104 HIS A C 1
ATOM 830 O O . HIS A 1 104 ? -0.392 -2.418 -18.334 1.00 95.12 104 HIS A O 1
ATOM 836 N N . LEU A 1 105 ? -0.073 -0.708 -16.905 1.00 92.44 105 LEU A N 1
ATOM 837 C CA . LEU A 1 105 ? 1.106 -0.167 -17.596 1.00 92.44 105 LEU A CA 1
ATOM 838 C C . LEU A 1 105 ? 2.244 -1.196 -17.689 1.00 92.44 105 LEU A C 1
ATOM 840 O O . LEU A 1 105 ? 2.953 -1.266 -18.690 1.00 92.44 105 LEU A O 1
ATOM 844 N N . GLY A 1 106 ? 2.427 -2.018 -16.650 1.00 89.94 106 GLY A N 1
ATOM 845 C CA . GLY A 1 106 ? 3.402 -3.111 -16.672 1.00 89.94 106 GLY A CA 1
ATOM 846 C C . GLY A 1 106 ? 3.057 -4.191 -1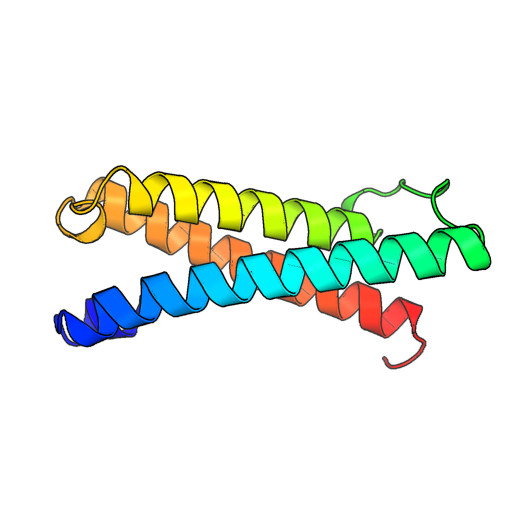7.704 1.00 89.94 106 GLY A C 1
ATOM 847 O O . GLY A 1 106 ? 3.945 -4.715 -18.374 1.00 89.94 106 GLY A O 1
ATOM 848 N N . ALA A 1 107 ? 1.770 -4.504 -17.872 1.00 91.56 107 ALA A N 1
ATOM 849 C CA . ALA A 1 107 ? 1.304 -5.448 -18.885 1.00 91.56 107 ALA A CA 1
ATOM 850 C C . ALA A 1 107 ? 1.461 -4.898 -20.315 1.00 91.56 107 A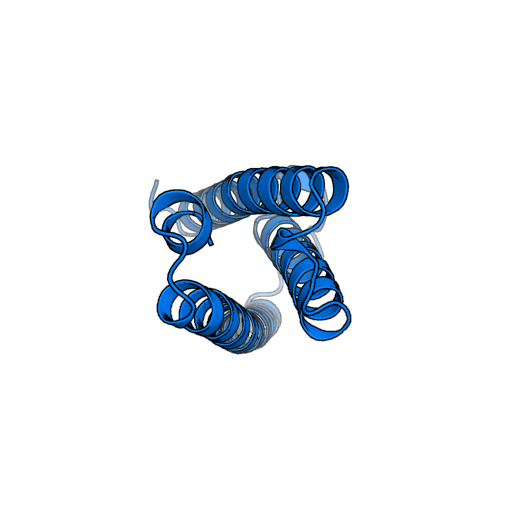LA A C 1
ATOM 852 O O . ALA A 1 107 ? 1.872 -5.654 -21.198 1.00 91.56 107 ALA A O 1
ATOM 853 N N . GLU A 1 108 ? 1.196 -3.604 -20.528 1.00 91.19 108 GLU A N 1
ATOM 854 C CA . GLU A 1 108 ? 1.466 -2.909 -21.797 1.00 91.19 108 GLU A CA 1
ATOM 855 C C . GLU A 1 108 ? 2.962 -2.957 -22.137 1.00 91.19 108 GLU A C 1
ATOM 857 O O . GLU A 1 108 ? 3.336 -3.350 -23.241 1.00 91.19 108 GLU A O 1
ATOM 862 N N . LEU A 1 109 ? 3.837 -2.654 -21.168 1.00 85.00 109 LEU A N 1
ATOM 863 C CA . LEU A 1 109 ? 5.293 -2.728 -21.351 1.00 85.00 109 LEU A CA 1
A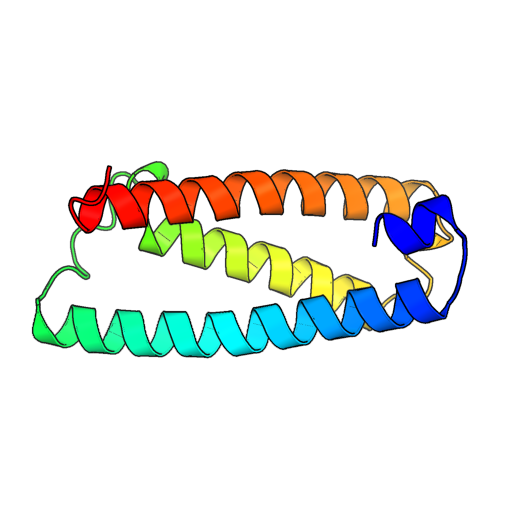TOM 864 C C . LEU A 1 109 ? 5.759 -4.140 -21.740 1.00 85.00 109 LEU A C 1
ATOM 866 O O . LEU A 1 109 ? 6.672 -4.298 -22.546 1.00 85.00 109 LEU A O 1
ATOM 870 N N . ALA A 1 110 ? 5.115 -5.171 -21.194 1.00 86.50 110 ALA A N 1
ATOM 871 C CA . ALA A 1 110 ? 5.396 -6.566 -21.515 1.00 86.50 110 ALA A CA 1
ATOM 872 C C . ALA A 1 110 ? 4.735 -7.055 -22.824 1.00 86.50 110 ALA A C 1
ATOM 874 O O . ALA A 1 110 ? 4.848 -8.242 -23.148 1.00 86.50 110 ALA A O 1
ATOM 875 N N . GLY A 1 111 ? 4.015 -6.189 -23.551 1.00 90.38 111 GLY A N 1
ATOM 876 C CA . GLY A 1 111 ? 3.304 -6.528 -24.787 1.00 90.38 111 GLY A CA 1
ATOM 877 C C . GLY A 1 111 ? 2.183 -7.553 -24.587 1.00 90.38 111 GLY A C 1
ATOM 878 O O . GLY A 1 111 ? 1.961 -8.411 -25.443 1.00 90.38 111 GLY A O 1
ATOM 879 N N . ARG A 1 112 ? 1.533 -7.541 -23.416 1.00 89.06 112 ARG A N 1
ATOM 880 C CA . ARG A 1 112 ? 0.480 -8.502 -23.038 1.00 89.06 112 ARG A CA 1
ATOM 881 C C . ARG A 1 112 ? -0.938 -7.957 -23.210 1.00 89.06 112 ARG A C 1
ATOM 883 O O . ARG A 1 112 ? -1.878 -8.747 -23.118 1.00 89.06 112 ARG A O 1
ATOM 890 N N . VAL A 1 113 ? -1.075 -6.655 -23.447 1.00 88.38 113 VAL A N 1
ATOM 891 C CA . VAL A 1 113 ? -2.311 -5.916 -23.744 1.00 88.38 113 VAL A CA 1
ATOM 892 C C . VAL A 1 113 ? -2.017 -4.797 -24.730 1.00 88.38 113 VAL A C 1
ATOM 894 O O . VAL A 1 113 ? -0.829 -4.412 -24.820 1.00 88.38 113 VAL A O 1
#

Secondary structure (DSSP, 8-state):
-HHHHHH--HHHHHHHHHHHHHHHHHHHHHHHHHHHHHHHHT-TT---STTT-HHHHHHHHHHHHHHHHHHHHH-TTTTTSHHHHHHHHHHHHHHHHHHHHHHHHHHHHTT--

pLDDT: mean 91.43, std 10.11, range [55.31, 98.69]

Foldseek 3Di:
DVCCVVVVDVVVVVVVLVVLVVVLVVLVVVLVVVVVVCVVVPDVPPCPPVLLQLSNLSVVLSVLSVVLSVVCVVDVCQCVDPVSVVVSVVSVVVSVVSNVSSVVSVCVVVVND